Protein AF-F9G943-F1 (afdb_monomer_lite)

Organism: Fusarium oxysporum (strain Fo5176) (NCBI:txid660025)

Radius of gyration: 29.43 Å; chains: 1; bounding box: 100×31×42 Å

Structure (mmCIF, N/CA/C/O backbone):
data_AF-F9G943-F1
#
_entry.id   AF-F9G943-F1
#
loop_
_atom_site.group_PDB
_atom_site.id
_atom_site.type_symbol
_atom_site.label_atom_id
_atom_site.label_alt_id
_atom_site.label_comp_id
_atom_site.label_asym_id
_atom_site.label_entity_id
_atom_site.label_seq_id
_atom_site.pdbx_PDB_ins_code
_atom_site.Cartn_x
_atom_site.Cartn_y
_atom_site.Cartn_z
_atom_site.occupancy
_atom_site.B_iso_or_equiv
_atom_site.auth_seq_id
_atom_site.auth_comp_id
_atom_site.auth_asym_id
_atom_site.auth_atom_id
_atom_site.pdbx_PDB_model_num
ATOM 1 N N . MET A 1 1 ? 83.798 13.584 -21.878 1.00 48.91 1 MET A N 1
ATOM 2 C CA . MET A 1 1 ? 82.957 14.163 -20.809 1.00 48.91 1 MET A CA 1
ATOM 3 C C . MET A 1 1 ? 81.577 14.448 -21.376 1.00 48.91 1 MET A C 1
ATOM 5 O O . MET A 1 1 ? 81.396 15.507 -21.945 1.00 48.91 1 MET A O 1
ATOM 9 N N . THR A 1 2 ? 80.631 13.519 -21.246 1.00 41.84 2 THR A N 1
ATOM 10 C CA . THR A 1 2 ? 79.188 13.793 -21.371 1.00 41.84 2 THR A CA 1
ATOM 11 C C . THR A 1 2 ? 78.448 12.613 -20.741 1.00 41.84 2 THR A C 1
ATOM 13 O O . THR A 1 2 ? 78.571 11.474 -21.180 1.00 41.84 2 THR A O 1
ATOM 16 N N . ARG A 1 3 ? 77.776 12.870 -19.614 1.00 53.66 3 ARG A N 1
ATOM 17 C CA . ARG A 1 3 ? 77.013 11.874 -18.854 1.00 53.66 3 ARG A CA 1
ATOM 18 C C . ARG A 1 3 ? 75.719 11.565 -19.604 1.00 53.66 3 ARG A C 1
ATOM 20 O O . ARG A 1 3 ? 74.921 12.470 -19.825 1.00 53.66 3 ARG A O 1
ATOM 27 N N . LEU A 1 4 ? 75.502 10.301 -19.954 1.00 54.34 4 LEU A N 1
ATOM 28 C CA . LEU A 1 4 ? 74.205 9.810 -20.416 1.00 54.34 4 LEU A CA 1
ATOM 29 C C . LEU A 1 4 ? 73.262 9.768 -19.201 1.00 54.34 4 LEU A C 1
ATOM 31 O O . LEU A 1 4 ? 73.455 8.963 -18.292 1.00 54.34 4 LEU A O 1
ATOM 35 N N . TYR A 1 5 ? 72.299 10.690 -19.137 1.00 56.22 5 TYR A N 1
ATOM 36 C CA . TYR A 1 5 ? 71.269 10.712 -18.096 1.00 56.22 5 TYR A CA 1
ATOM 37 C C . TYR A 1 5 ? 70.224 9.636 -18.406 1.00 56.22 5 TYR A C 1
ATOM 39 O O . TYR A 1 5 ? 69.490 9.717 -19.387 1.00 56.22 5 TYR A O 1
ATOM 47 N N . ASN A 1 6 ? 70.199 8.612 -17.560 1.00 56.81 6 ASN A N 1
ATOM 48 C CA . ASN A 1 6 ? 69.262 7.504 -17.617 1.00 56.81 6 ASN A CA 1
ATOM 49 C C . ASN A 1 6 ? 67.886 7.983 -17.117 1.00 56.81 6 ASN A C 1
ATOM 51 O O . ASN A 1 6 ? 67.682 8.125 -15.912 1.00 56.81 6 ASN A O 1
ATOM 55 N N . PHE A 1 7 ? 66.952 8.269 -18.026 1.00 57.47 7 PHE A N 1
ATOM 56 C CA . PHE A 1 7 ? 65.559 8.553 -17.671 1.00 57.47 7 PHE A CA 1
ATOM 57 C C . PHE A 1 7 ? 64.798 7.234 -17.513 1.00 57.47 7 PHE A C 1
ATOM 59 O O . PHE A 1 7 ? 64.149 6.754 -18.440 1.00 57.47 7 PHE A O 1
ATOM 66 N N . ILE A 1 8 ? 64.880 6.635 -16.324 1.00 64.62 8 ILE A N 1
ATOM 67 C CA . ILE A 1 8 ? 63.968 5.554 -15.942 1.00 64.62 8 ILE A CA 1
ATOM 68 C C . ILE A 1 8 ? 62.606 6.197 -15.667 1.00 64.62 8 ILE A C 1
ATOM 70 O O . ILE A 1 8 ? 62.364 6.750 -14.595 1.00 64.62 8 ILE A O 1
ATOM 74 N N . VAL A 1 9 ? 61.718 6.151 -16.658 1.00 63.44 9 VAL A N 1
ATOM 75 C CA . VAL A 1 9 ? 60.298 6.457 -16.472 1.00 63.44 9 VAL A CA 1
ATOM 76 C C . VAL A 1 9 ? 59.676 5.263 -15.751 1.00 63.44 9 VAL A C 1
ATOM 78 O O . VAL A 1 9 ? 59.372 4.243 -16.364 1.00 63.44 9 VAL A O 1
ATOM 81 N N . PHE A 1 10 ? 59.515 5.365 -14.431 1.00 60.53 10 PHE A N 1
ATOM 82 C CA . PHE A 1 10 ? 58.686 4.422 -13.687 1.00 60.53 10 PHE A CA 1
ATOM 83 C C . PHE A 1 10 ? 57.222 4.650 -14.082 1.00 60.53 10 PHE A C 1
ATOM 85 O O . PHE A 1 10 ? 56.575 5.587 -13.616 1.00 60.53 10 PHE A O 1
ATOM 92 N N . LEU A 1 11 ? 56.708 3.793 -14.968 1.00 64.06 11 LEU A N 1
ATOM 93 C CA . LEU A 1 11 ? 55.278 3.643 -15.227 1.00 64.06 11 LEU A CA 1
ATOM 94 C C . LEU A 1 11 ? 54.618 3.100 -13.953 1.00 64.06 11 LEU A C 1
ATOM 96 O O . LEU A 1 11 ? 54.545 1.891 -13.744 1.00 64.06 11 LEU A O 1
ATOM 100 N N . LEU A 1 12 ? 54.164 3.997 -13.078 1.00 64.50 12 LEU A N 1
ATOM 101 C CA . LEU A 1 12 ? 53.218 3.638 -12.026 1.00 64.50 12 LEU A CA 1
ATOM 102 C C . LEU A 1 12 ? 51.929 3.166 -12.715 1.00 64.50 12 LEU A C 1
ATOM 104 O O . LEU A 1 12 ? 51.365 3.936 -13.497 1.00 64.50 12 LEU A O 1
ATOM 108 N N . PRO A 1 13 ? 51.449 1.933 -12.471 1.00 62.31 13 PRO A N 1
ATOM 109 C CA . PRO A 1 13 ? 50.171 1.510 -13.010 1.00 62.31 13 PRO A CA 1
ATOM 110 C C . PRO A 1 13 ? 49.086 2.411 -12.417 1.00 62.31 13 PRO A C 1
ATOM 112 O O . PRO A 1 13 ? 48.835 2.401 -11.211 1.00 62.31 13 PRO A O 1
ATOM 115 N N . THR A 1 14 ? 48.456 3.222 -13.264 1.00 65.69 14 THR A N 1
ATOM 116 C CA . THR A 1 14 ? 47.240 3.950 -12.918 1.00 65.69 14 THR A CA 1
ATOM 117 C C . THR A 1 14 ? 46.162 2.921 -12.618 1.00 65.69 14 THR A C 1
ATOM 119 O O . THR A 1 14 ? 45.594 2.300 -13.514 1.00 65.69 14 THR A O 1
ATOM 122 N N . VAL A 1 15 ? 45.893 2.711 -11.332 1.00 68.44 15 VAL A N 1
ATOM 123 C CA . VAL A 1 15 ? 44.750 1.915 -10.899 1.00 68.44 15 VAL A CA 1
ATOM 124 C C . VAL A 1 15 ? 43.501 2.687 -11.321 1.00 68.44 15 VAL A C 1
ATOM 126 O O . VAL A 1 15 ? 43.198 3.741 -10.762 1.00 68.44 15 VAL A O 1
ATOM 129 N N . LEU A 1 16 ? 42.789 2.199 -12.338 1.00 67.38 16 LEU A N 1
ATOM 130 C CA . LEU A 1 16 ? 41.454 2.690 -12.667 1.00 67.38 16 LEU A CA 1
ATOM 131 C C . LEU A 1 16 ? 40.533 2.311 -11.504 1.00 67.38 16 LEU A C 1
ATOM 133 O O . LEU A 1 16 ? 40.038 1.188 -11.428 1.00 67.38 16 LEU A O 1
ATOM 137 N N . ALA A 1 17 ? 40.323 3.237 -10.571 1.00 68.25 17 ALA A N 1
ATOM 138 C CA . ALA A 1 17 ? 39.255 3.112 -9.594 1.00 68.25 17 ALA A CA 1
ATOM 139 C C . ALA A 1 17 ? 37.924 3.158 -10.360 1.00 68.25 17 ALA A C 1
ATOM 141 O O . ALA A 1 17 ? 37.458 4.227 -10.749 1.00 68.25 17 ALA A O 1
ATOM 142 N N . GLY A 1 18 ? 37.338 1.991 -10.637 1.00 66.12 18 GLY A N 1
ATOM 143 C CA . GLY A 1 18 ? 36.012 1.907 -11.237 1.00 66.12 18 GLY A CA 1
ATOM 144 C C . GLY A 1 18 ? 35.005 2.599 -10.324 1.00 66.12 18 GLY A C 1
ATOM 145 O O . GLY A 1 18 ? 34.737 2.118 -9.223 1.00 66.12 18 GLY A O 1
ATOM 146 N N . SER A 1 19 ? 34.449 3.735 -10.748 1.00 69.62 19 SER A N 1
ATOM 147 C CA . SER A 1 19 ? 33.355 4.362 -10.015 1.00 69.62 19 SER A CA 1
ATOM 148 C C . SER A 1 19 ? 32.124 3.472 -10.158 1.00 69.62 19 SER A C 1
ATOM 150 O O . SER A 1 19 ? 31.513 3.433 -11.227 1.00 69.62 19 SER A O 1
ATOM 152 N N . VAL A 1 20 ? 31.751 2.749 -9.100 1.00 72.69 20 VAL A N 1
ATOM 153 C CA . VAL A 1 20 ? 30.433 2.108 -9.038 1.00 72.69 20 VAL A CA 1
ATOM 154 C C . VAL A 1 20 ? 29.401 3.232 -9.149 1.00 72.69 20 VAL A C 1
ATOM 156 O O . VAL A 1 20 ? 29.399 4.123 -8.291 1.00 72.69 20 VAL A O 1
ATOM 159 N N . PRO A 1 21 ? 28.548 3.247 -10.188 1.00 72.56 21 PRO A N 1
ATOM 160 C CA . PRO A 1 21 ? 27.516 4.260 -10.298 1.00 72.56 21 PRO A CA 1
ATOM 161 C C . PRO A 1 21 ? 26.648 4.175 -9.044 1.00 72.56 21 PRO A C 1
ATOM 163 O O . PRO A 1 21 ? 26.121 3.106 -8.723 1.00 72.56 21 PRO A O 1
ATOM 166 N N . LYS A 1 22 ? 26.514 5.284 -8.310 1.00 74.81 22 LYS A N 1
ATOM 167 C CA . LYS A 1 22 ? 25.585 5.349 -7.181 1.00 74.81 22 LYS A CA 1
ATOM 168 C C . LYS A 1 22 ? 24.166 5.340 -7.739 1.00 74.81 22 LYS A C 1
ATOM 170 O O . LYS A 1 22 ? 23.601 6.386 -8.037 1.00 74.81 22 LYS A O 1
ATOM 175 N N . THR A 1 23 ? 23.629 4.144 -7.940 1.00 85.25 23 THR A N 1
ATOM 176 C CA . THR A 1 23 ? 22.257 3.940 -8.396 1.00 85.25 23 THR A CA 1
ATOM 177 C C . THR A 1 23 ? 21.339 3.899 -7.183 1.00 85.25 23 THR A C 1
ATOM 179 O O . THR A 1 23 ? 21.534 3.111 -6.256 1.00 85.25 23 THR A O 1
ATOM 182 N N . CYS A 1 24 ? 20.351 4.790 -7.162 1.00 90.50 24 CYS A N 1
ATOM 183 C CA . CYS A 1 24 ? 19.251 4.706 -6.210 1.00 90.50 24 CYS A CA 1
ATOM 184 C C . CYS A 1 24 ? 18.298 3.586 -6.642 1.00 90.50 24 CYS A C 1
ATOM 186 O O . CYS A 1 24 ? 18.226 3.233 -7.818 1.00 90.50 24 CYS A O 1
ATOM 188 N N . LYS A 1 25 ? 17.557 3.020 -5.690 1.00 93.56 25 LYS A N 1
ATOM 189 C CA . LYS A 1 25 ? 16.426 2.151 -6.023 1.00 93.56 25 LYS A CA 1
ATOM 190 C C . LYS A 1 25 ? 15.273 3.010 -6.550 1.00 93.56 25 LYS A C 1
ATOM 192 O O . LYS A 1 25 ? 15.052 4.107 -6.035 1.00 93.56 25 LYS A O 1
ATOM 197 N N . ALA A 1 26 ? 14.538 2.482 -7.526 1.00 94.94 26 ALA A N 1
ATOM 198 C CA . ALA A 1 26 ? 13.276 3.060 -7.970 1.00 94.94 26 ALA A CA 1
ATOM 199 C C . ALA A 1 26 ? 12.285 3.165 -6.798 1.00 94.94 26 ALA A C 1
ATOM 201 O O . ALA A 1 26 ? 12.291 2.327 -5.890 1.00 94.94 26 ALA A O 1
ATOM 202 N N . TYR A 1 27 ? 11.407 4.161 -6.840 1.00 94.94 27 TYR A N 1
ATOM 203 C CA . TYR A 1 27 ? 10.338 4.368 -5.861 1.00 94.94 27 TYR A CA 1
ATOM 204 C C . TYR A 1 27 ? 9.062 4.838 -6.576 1.00 94.94 27 TYR A C 1
ATOM 206 O O . TYR A 1 27 ? 9.148 5.322 -7.7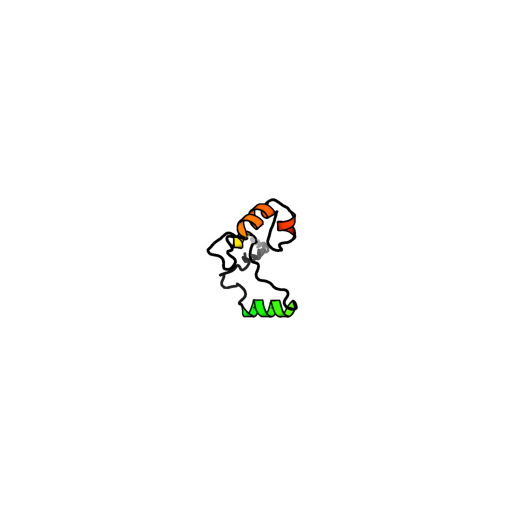04 1.00 94.94 27 TYR A O 1
ATOM 214 N N . PRO A 1 28 ? 7.865 4.704 -5.978 1.00 95.31 28 PRO A N 1
ATOM 215 C CA . PRO A 1 28 ? 6.634 5.142 -6.629 1.00 95.31 28 PRO A CA 1
ATOM 216 C C . PRO A 1 28 ? 6.727 6.597 -7.113 1.00 95.31 28 PRO A C 1
ATOM 218 O O . PRO A 1 28 ? 6.961 7.506 -6.321 1.00 95.31 28 PRO A O 1
ATOM 221 N N . GLY A 1 29 ? 6.550 6.807 -8.419 1.00 94.75 29 GLY A N 1
ATOM 222 C CA . GLY A 1 29 ? 6.642 8.123 -9.063 1.00 94.75 29 GLY A CA 1
ATOM 223 C C . GLY A 1 29 ? 7.985 8.435 -9.733 1.00 94.75 29 GLY A C 1
ATOM 224 O O . GLY A 1 29 ? 8.049 9.388 -10.508 1.00 94.75 29 GLY A O 1
ATOM 225 N N . SER A 1 30 ? 9.038 7.642 -9.508 1.00 95.56 30 SER A N 1
ATOM 226 C CA . SER A 1 30 ? 10.284 7.761 -10.272 1.00 95.56 30 SER A CA 1
ATOM 227 C C . SER A 1 30 ? 10.116 7.240 -11.707 1.00 95.56 30 SER A C 1
ATOM 229 O O . SER A 1 30 ? 9.251 6.409 -11.990 1.00 95.56 30 SER A O 1
ATOM 231 N N . SER A 1 31 ? 10.940 7.729 -12.641 1.00 94.81 31 SER A N 1
ATOM 232 C CA . SER A 1 31 ? 10.856 7.348 -14.062 1.00 94.81 31 SER A CA 1
ATOM 233 C C . SER A 1 31 ? 11.204 5.880 -14.328 1.00 94.81 31 SER A C 1
ATOM 235 O O . SER A 1 31 ? 10.771 5.315 -15.329 1.00 94.81 31 SER A O 1
ATOM 237 N N . ASP A 1 32 ? 11.972 5.262 -13.434 1.00 94.56 32 ASP A N 1
ATOM 238 C CA . ASP A 1 32 ? 12.367 3.855 -13.444 1.00 94.56 32 ASP A CA 1
ATOM 239 C C . ASP A 1 32 ? 11.426 2.951 -12.621 1.00 94.56 32 ASP A C 1
ATOM 241 O O . ASP A 1 32 ? 11.674 1.748 -12.498 1.00 94.56 32 ASP A O 1
ATOM 245 N N . TRP A 1 33 ? 10.326 3.491 -12.079 1.00 96.88 33 TRP A N 1
ATOM 246 C CA . TRP A 1 33 ? 9.304 2.696 -11.399 1.00 96.88 33 TRP A CA 1
ATOM 247 C C . TRP A 1 33 ? 8.595 1.742 -12.378 1.00 96.88 33 TRP A C 1
ATOM 249 O O . TRP A 1 33 ? 8.232 2.151 -13.487 1.00 96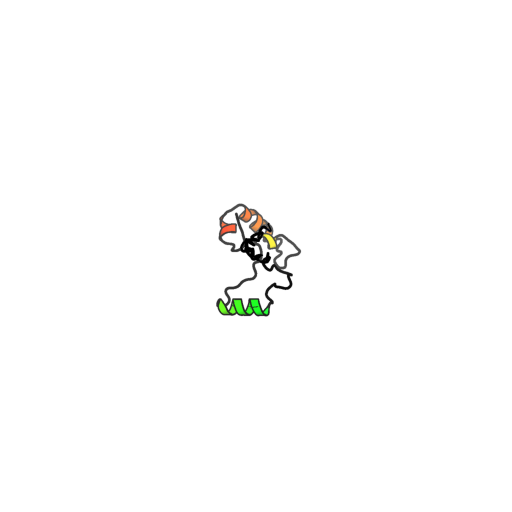.88 33 TRP A O 1
ATOM 259 N N . PRO A 1 34 ? 8.333 0.473 -12.004 1.00 97.50 34 PRO A N 1
ATOM 260 C CA . PRO A 1 34 ? 7.652 -0.450 -12.901 1.00 97.50 34 PRO A CA 1
ATOM 261 C C . PRO A 1 34 ? 6.242 0.036 -13.263 1.00 97.50 34 PRO A C 1
ATOM 263 O O . PRO A 1 34 ? 5.454 0.443 -12.409 1.00 97.50 34 PRO A O 1
ATOM 266 N N . SER A 1 35 ? 5.903 -0.053 -14.551 1.00 97.44 35 SER A N 1
ATOM 267 C CA . SER A 1 35 ? 4.558 0.268 -15.042 1.00 97.44 35 SER A CA 1
ATOM 2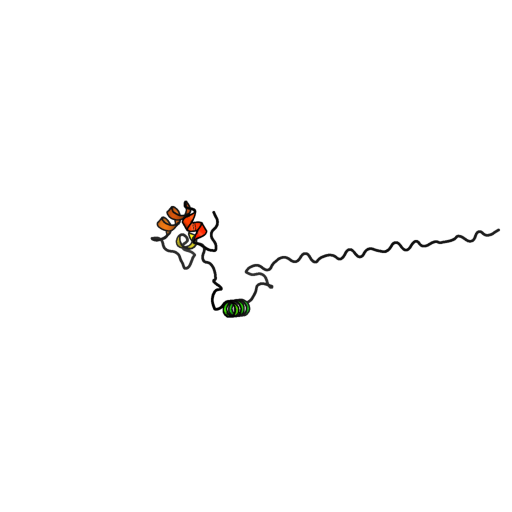68 C C . SER A 1 35 ? 3.502 -0.715 -14.522 1.00 97.44 35 SER A C 1
ATOM 270 O O . SER A 1 35 ? 3.813 -1.847 -14.150 1.00 97.44 35 SER A O 1
ATOM 272 N N . HIS A 1 36 ? 2.221 -0.341 -14.603 1.00 96.94 36 HIS A N 1
ATOM 273 C CA . HIS A 1 36 ? 1.106 -1.243 -14.275 1.00 96.94 36 HIS A CA 1
ATOM 274 C C . HIS A 1 36 ? 1.168 -2.581 -15.029 1.00 96.94 36 HIS A C 1
ATOM 276 O O . HIS A 1 36 ? 0.917 -3.629 -14.443 1.00 96.94 36 HIS A O 1
ATOM 282 N N . LYS A 1 37 ? 1.579 -2.576 -16.306 1.00 98.38 37 LYS A N 1
ATOM 283 C CA . LYS A 1 37 ? 1.762 -3.808 -17.092 1.00 98.38 37 LYS A CA 1
ATOM 284 C C . LYS A 1 37 ? 2.878 -4.692 -16.527 1.00 98.38 37 LYS A C 1
ATOM 286 O O . LYS A 1 37 ? 2.779 -5.914 -16.587 1.00 98.38 37 LYS A O 1
ATOM 291 N N . ALA A 1 38 ? 3.950 -4.099 -16.001 1.00 98.38 38 ALA A N 1
ATOM 292 C CA . ALA A 1 38 ? 5.022 -4.853 -15.358 1.00 98.38 38 ALA A CA 1
ATOM 293 C C . ALA A 1 38 ? 4.548 -5.489 -14.043 1.00 98.38 38 ALA A C 1
ATOM 295 O O . ALA A 1 38 ? 4.778 -6.680 -13.849 1.00 98.38 38 ALA A O 1
ATOM 296 N N . TRP A 1 39 ? 3.820 -4.740 -13.209 1.00 98.00 39 TRP A N 1
ATOM 297 C CA . TRP A 1 39 ? 3.210 -5.272 -11.988 1.00 98.00 39 TRP A CA 1
ATOM 298 C C . TRP A 1 39 ? 2.181 -6.373 -12.268 1.00 98.00 39 TRP A C 1
ATOM 300 O O . TRP A 1 39 ? 2.198 -7.392 -11.587 1.00 98.00 39 TRP A O 1
ATOM 310 N N . SER A 1 40 ? 1.347 -6.223 -13.304 1.00 98.25 40 SER A N 1
ATOM 311 C CA . SER A 1 40 ? 0.391 -7.263 -13.718 1.00 98.25 40 SER A CA 1
ATOM 312 C C . SER A 1 40 ? 1.102 -8.556 -14.103 1.00 98.25 40 SER A C 1
ATOM 314 O O . SER A 1 40 ? 0.745 -9.611 -13.601 1.00 98.25 40 SER A O 1
ATOM 316 N N . ARG A 1 41 ? 2.163 -8.474 -14.918 1.00 98.62 41 ARG A N 1
ATOM 317 C CA . ARG A 1 41 ? 2.952 -9.661 -15.278 1.00 98.62 41 ARG A CA 1
ATOM 318 C C . ARG A 1 41 ? 3.586 -10.325 -14.061 1.00 98.62 41 ARG A C 1
ATOM 320 O O . ARG A 1 41 ? 3.607 -11.544 -13.996 1.00 98.62 41 ARG A O 1
ATOM 327 N N . LEU A 1 42 ? 4.094 -9.545 -13.103 1.00 98.44 42 LEU A N 1
ATOM 328 C CA . LEU A 1 42 ? 4.610 -10.106 -11.853 1.00 98.44 42 LEU A CA 1
ATOM 329 C C . LEU A 1 42 ? 3.500 -10.832 -11.082 1.00 98.44 42 LEU A C 1
ATOM 331 O O . LEU A 1 42 ? 3.725 -11.933 -10.589 1.00 98.44 42 LEU A O 1
ATOM 335 N N . ASN A 1 43 ? 2.303 -10.250 -11.010 1.00 98.50 43 ASN A N 1
ATOM 336 C CA . ASN A 1 43 ? 1.163 -10.899 -10.374 1.00 98.50 43 ASN A CA 1
ATOM 337 C C . ASN A 1 43 ? 0.814 -12.236 -11.044 1.00 98.50 43 ASN A C 1
ATOM 339 O O . ASN A 1 43 ? 0.605 -13.226 -10.347 1.00 98.50 43 ASN A O 1
ATOM 343 N N . ASP A 1 44 ? 0.836 -12.284 -12.378 1.00 98.50 44 ASP A N 1
ATOM 344 C CA . ASP A 1 44 ? 0.590 -13.511 -13.142 1.00 98.50 44 ASP A CA 1
ATOM 345 C C . ASP A 1 44 ? 1.645 -14.585 -12.830 1.00 98.50 44 ASP A C 1
ATOM 347 O O . ASP A 1 44 ? 1.301 -15.744 -12.627 1.00 98.50 44 ASP A O 1
ATOM 351 N N . THR A 1 45 ? 2.926 -14.210 -12.702 1.00 98.62 45 THR A N 1
ATOM 352 C CA . THR A 1 45 ? 3.994 -15.158 -12.312 1.00 98.62 45 THR A CA 1
ATOM 353 C C . THR A 1 45 ? 3.891 -15.655 -10.869 1.00 98.62 45 THR A C 1
ATOM 355 O O . THR A 1 45 ? 4.575 -16.607 -10.504 1.00 98.62 45 THR A O 1
ATOM 358 N N . LEU A 1 46 ? 3.076 -14.998 -10.043 1.00 98.25 46 LEU A N 1
ATOM 359 C CA . LEU A 1 46 ? 2.859 -15.324 -8.634 1.00 98.25 46 LEU A CA 1
ATOM 360 C C . LEU A 1 46 ? 1.484 -15.968 -8.401 1.00 98.25 46 LEU A C 1
ATOM 362 O O . LEU A 1 46 ? 1.015 -15.979 -7.264 1.00 98.25 46 LEU A O 1
ATOM 366 N N . ASP A 1 47 ? 0.817 -16.454 -9.453 1.00 98.19 47 ASP A N 1
ATOM 367 C CA . ASP A 1 47 ? -0.537 -17.020 -9.393 1.00 98.19 47 ASP A CA 1
ATOM 368 C C . ASP A 1 47 ? -1.552 -16.078 -8.715 1.00 98.19 47 ASP A C 1
ATOM 370 O O . ASP A 1 47 ? -2.396 -16.498 -7.921 1.00 98.19 47 ASP A O 1
ATOM 374 N N . GLY A 1 48 ? -1.445 -14.771 -8.972 1.00 97.62 48 GLY A N 1
ATOM 375 C CA . GLY A 1 48 ? -2.358 -13.775 -8.410 1.00 97.62 48 GLY A CA 1
ATOM 376 C C . GLY A 1 48 ? -2.052 -13.352 -6.966 1.00 97.62 48 GLY A C 1
ATOM 377 O O . GLY A 1 48 ? -2.893 -12.714 -6.334 1.00 97.62 48 GLY A O 1
ATOM 378 N N . ARG A 1 49 ? -0.884 -13.708 -6.410 1.00 96.88 49 ARG A N 1
ATOM 379 C CA . ARG A 1 49 ? -0.525 -13.433 -5.001 1.00 96.88 49 ARG A CA 1
ATOM 380 C C . ARG A 1 49 ? 0.138 -12.075 -4.757 1.00 96.88 49 ARG A C 1
ATOM 382 O O . ARG A 1 49 ? 0.452 -11.760 -3.609 1.00 96.88 49 ARG A O 1
ATOM 389 N N . LEU A 1 50 ? 0.366 -11.265 -5.791 1.00 96.81 50 LEU A N 1
ATOM 390 C CA . LEU A 1 50 ? 0.816 -9.887 -5.604 1.00 96.81 50 LEU A CA 1
ATOM 391 C C . LEU A 1 50 ? -0.378 -9.023 -5.193 1.00 96.81 50 LEU A C 1
ATOM 393 O O . LEU A 1 50 ? -1.389 -8.971 -5.889 1.00 96.81 50 LEU A O 1
ATOM 397 N N . PHE A 1 51 ? -0.238 -8.284 -4.097 1.00 93.81 51 PHE A N 1
ATOM 398 C CA . PHE A 1 51 ? -1.269 -7.365 -3.631 1.00 93.81 51 PHE A CA 1
ATOM 399 C C . PH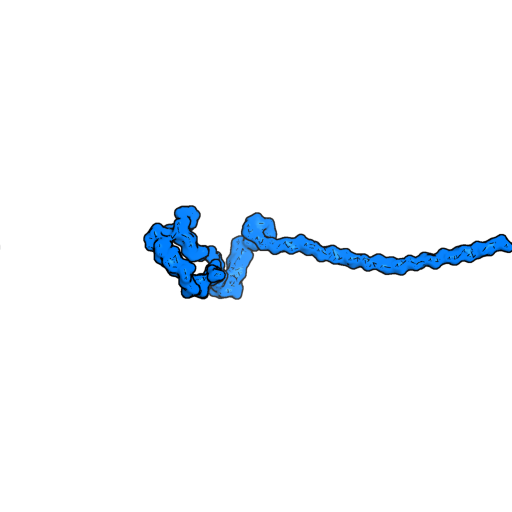E A 1 51 ? -0.698 -5.959 -3.434 1.00 93.81 51 PHE A C 1
ATOM 401 O O . PHE A 1 51 ? 0.471 -5.787 -3.088 1.00 93.81 51 PHE A O 1
ATOM 408 N N . ALA A 1 52 ? -1.534 -4.946 -3.665 1.00 92.69 52 ALA A N 1
ATOM 409 C CA . ALA A 1 52 ? -1.232 -3.560 -3.334 1.00 92.69 52 ALA A CA 1
ATOM 410 C C . ALA A 1 52 ? -1.697 -3.303 -1.890 1.00 92.69 52 ALA A C 1
ATOM 412 O O . ALA A 1 52 ? -2.905 -3.310 -1.637 1.00 92.69 52 ALA A O 1
ATOM 413 N N . PRO A 1 53 ? -0.779 -3.141 -0.926 1.00 91.44 53 PRO A N 1
ATOM 414 C CA . PRO A 1 53 ? -1.147 -3.101 0.478 1.00 91.44 53 PRO A CA 1
ATOM 415 C C . PRO A 1 53 ? -1.907 -1.828 0.852 1.00 91.44 53 PRO A C 1
ATOM 417 O O . PRO A 1 53 ? -1.530 -0.723 0.466 1.00 91.44 53 PRO A O 1
ATOM 420 N N . VAL A 1 54 ? -2.931 -1.991 1.688 1.00 94.56 54 VAL A N 1
ATOM 421 C CA . VAL A 1 54 ? -3.606 -0.894 2.387 1.00 94.56 54 VAL A CA 1
ATOM 422 C C . VAL A 1 54 ? -3.165 -0.942 3.853 1.00 94.56 54 VAL A C 1
ATOM 424 O O . VAL A 1 54 ? -3.361 -1.976 4.497 1.00 94.56 54 VAL A O 1
ATOM 427 N N . PRO A 1 55 ? -2.556 0.127 4.402 1.00 94.75 55 PRO A N 1
ATOM 428 C CA . PRO A 1 55 ? -2.166 0.152 5.808 1.00 94.75 55 PRO A CA 1
ATOM 429 C C . PRO A 1 55 ? -3.381 -0.072 6.720 1.00 94.75 55 PRO A C 1
ATOM 431 O O . PRO A 1 55 ? -4.439 0.497 6.446 1.00 94.75 55 PRO A O 1
ATOM 434 N N . PRO A 1 56 ? -3.257 -0.816 7.835 1.00 95.31 56 PRO A N 1
ATOM 435 C CA . PRO A 1 56 ? -4.397 -1.088 8.715 1.00 95.31 56 PRO A CA 1
ATOM 436 C C . PRO A 1 56 ? -5.051 0.197 9.247 1.00 95.31 56 PRO A C 1
ATOM 438 O O . PRO A 1 56 ? -6.271 0.276 9.340 1.00 95.31 56 PRO A O 1
ATOM 441 N N . GLY A 1 57 ? -4.261 1.247 9.501 1.00 95.94 57 GLY A N 1
ATOM 442 C CA . GLY A 1 57 ? -4.759 2.553 9.946 1.00 95.94 57 GLY A CA 1
ATOM 443 C C . GLY A 1 57 ? -5.498 3.372 8.878 1.00 95.94 57 GLY A C 1
ATOM 444 O O . GLY A 1 57 ? -6.111 4.382 9.218 1.00 95.94 57 GLY A O 1
ATOM 445 N N . ALA A 1 58 ? -5.497 2.964 7.603 1.00 97.38 58 ALA A N 1
ATOM 446 C CA . ALA A 1 58 ? -6.157 3.710 6.526 1.00 97.38 58 ALA A CA 1
ATOM 447 C C . ALA A 1 58 ? -7.663 3.909 6.781 1.00 97.38 58 ALA A C 1
ATOM 449 O O . ALA A 1 58 ? -8.225 4.931 6.391 1.00 97.38 58 ALA A O 1
ATOM 450 N N . VAL A 1 59 ? -8.303 2.989 7.514 1.00 97.88 59 VAL A N 1
ATOM 451 C CA . VAL A 1 59 ? -9.713 3.103 7.934 1.00 97.88 59 VAL A CA 1
ATOM 452 C C . VAL A 1 59 ? -10.009 4.355 8.767 1.00 97.88 59 VAL A C 1
ATOM 454 O O . VAL A 1 59 ? -11.146 4.811 8.808 1.00 97.88 59 VAL A O 1
ATOM 457 N N . CYS A 1 60 ? -9.000 4.955 9.399 1.00 98.00 60 CYS A N 1
ATOM 458 C CA . CYS A 1 60 ? -9.151 6.135 10.247 1.00 98.00 60 CYS A CA 1
ATOM 459 C C . CYS A 1 60 ? -9.059 7.472 9.496 1.00 98.00 60 CYS A C 1
ATOM 461 O O . CYS A 1 60 ? -9.309 8.525 10.085 1.00 98.00 60 CYS A O 1
ATOM 463 N N . HIS A 1 61 ? -8.725 7.470 8.203 1.00 97.69 61 HIS A N 1
ATOM 464 C CA . HIS A 1 61 ? -8.420 8.691 7.458 1.00 97.69 61 HIS A CA 1
ATOM 465 C C . HIS A 1 61 ? -9.382 8.907 6.283 1.00 97.69 61 HIS A C 1
ATOM 467 O O . HIS A 1 61 ? -9.339 8.172 5.307 1.00 97.69 61 HIS A O 1
ATOM 473 N N . LYS A 1 62 ? -10.188 9.980 6.322 1.00 97.62 62 LYS A N 1
ATOM 474 C CA . LYS A 1 62 ? -11.212 10.314 5.300 1.00 97.62 62 LYS A CA 1
ATOM 475 C C . LYS A 1 62 ? -10.706 10.400 3.852 1.00 97.62 62 LYS A C 1
ATOM 477 O O . LYS A 1 62 ? -11.500 10.272 2.932 1.00 97.62 62 LYS A O 1
ATOM 482 N N . GLY A 1 63 ? -9.413 10.661 3.652 1.00 96.44 63 GLY A N 1
ATOM 483 C CA . GLY A 1 63 ? -8.793 10.713 2.324 1.00 96.44 63 GLY A CA 1
ATOM 484 C C . GLY A 1 63 ? -8.487 9.342 1.716 1.00 96.44 63 GLY A C 1
ATOM 485 O O . GLY A 1 63 ? -8.064 9.278 0.566 1.00 96.44 63 GLY A O 1
ATOM 486 N N . TRP A 1 64 ? -8.673 8.256 2.468 1.00 96.62 64 TRP A N 1
ATOM 487 C CA . TRP A 1 64 ? -8.434 6.899 1.993 1.00 96.62 64 TRP A CA 1
ATOM 488 C C . TRP A 1 64 ? -9.731 6.242 1.511 1.00 96.62 64 TRP A C 1
ATOM 490 O O . TRP A 1 64 ? -10.756 6.368 2.183 1.00 96.62 64 TRP A O 1
ATOM 500 N N . PRO A 1 65 ? -9.696 5.465 0.409 1.00 96.56 65 PRO A N 1
ATOM 501 C CA . PRO A 1 65 ? -10.859 4.707 -0.062 1.00 96.56 65 PRO A CA 1
ATOM 502 C C . PRO A 1 65 ? -11.440 3.744 0.981 1.00 96.56 65 PRO A C 1
ATOM 504 O O . PRO A 1 65 ? -12.624 3.438 0.944 1.00 96.56 65 PRO A O 1
ATOM 507 N N . SER A 1 66 ? -10.610 3.268 1.913 1.00 96.31 66 SER A N 1
ATOM 508 C CA . SER A 1 66 ? -10.995 2.346 2.982 1.00 96.31 66 SER A CA 1
ATOM 509 C C . SER A 1 66 ? -11.501 3.041 4.250 1.00 96.31 66 SER A C 1
ATOM 511 O O . SER A 1 66 ? -11.617 2.376 5.275 1.00 96.31 66 SER A O 1
ATOM 513 N N . TYR A 1 67 ? -11.723 4.361 4.235 1.00 97.94 67 TYR A N 1
ATOM 514 C CA . TYR A 1 67 ? -12.204 5.091 5.408 1.00 97.94 67 TYR A CA 1
ATOM 515 C C . TYR A 1 67 ? -13.507 4.497 5.948 1.00 97.94 67 TYR A C 1
ATOM 517 O O . TYR A 1 67 ? -14.499 4.383 5.231 1.00 97.94 67 TYR A O 1
ATOM 525 N N . ASP A 1 68 ? -13.511 4.199 7.243 1.00 98.31 68 ASP A N 1
ATOM 526 C CA . ASP A 1 68 ? -14.673 3.706 7.963 1.00 98.31 68 ASP A CA 1
ATOM 527 C C . ASP A 1 68 ? -14.621 4.220 9.408 1.00 98.31 68 ASP A C 1
ATOM 529 O O . ASP A 1 68 ? -13.810 3.790 10.239 1.00 98.31 68 ASP A O 1
ATOM 533 N N . LYS A 1 69 ? -15.528 5.156 9.706 1.00 97.75 69 LYS A N 1
ATOM 534 C CA . LYS A 1 69 ? -15.648 5.793 11.023 1.00 97.75 69 LYS A CA 1
ATOM 535 C C . LYS A 1 69 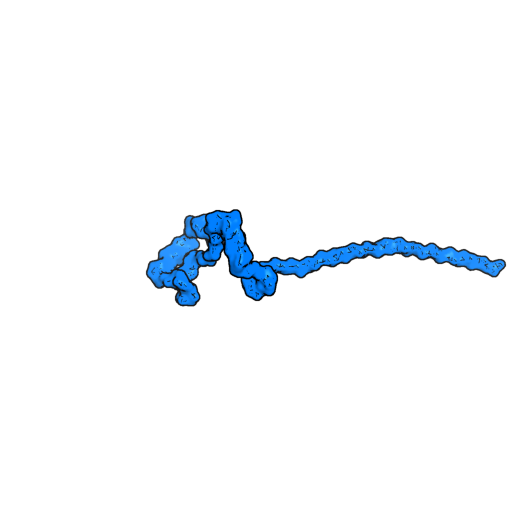? -15.973 4.793 12.138 1.00 97.75 69 LYS A C 1
ATOM 537 O O . LYS A 1 69 ? -15.578 5.027 13.276 1.00 97.75 69 LYS A O 1
ATOM 542 N N . ASP A 1 70 ? -16.683 3.713 11.820 1.00 98.31 70 ASP A N 1
ATOM 543 C CA . ASP A 1 70 ? -17.172 2.738 12.790 1.00 98.31 70 ASP A CA 1
ATOM 544 C C . ASP A 1 70 ? -16.129 1.634 13.010 1.00 98.31 70 ASP A C 1
ATOM 546 O O . ASP A 1 70 ? -16.088 1.020 14.078 1.00 98.31 70 ASP A O 1
ATOM 550 N N . THR A 1 71 ? -15.244 1.398 12.035 1.00 97.81 71 THR A N 1
ATOM 551 C CA . THR A 1 71 ? -14.105 0.472 12.158 1.00 97.81 71 THR A CA 1
ATOM 552 C C . THR A 1 71 ? -12.881 1.107 12.814 1.00 97.81 71 THR A C 1
ATOM 554 O O . THR A 1 71 ? -12.173 0.417 13.551 1.00 97.81 71 THR A O 1
ATOM 557 N N . CYS A 1 72 ? -12.645 2.407 12.623 1.00 98.31 72 CYS A N 1
ATOM 558 C CA . CYS A 1 72 ? -11.461 3.076 13.165 1.00 98.31 72 CYS A CA 1
ATOM 559 C C . CYS A 1 72 ? -11.229 2.852 14.677 1.00 98.31 72 CYS A C 1
ATOM 561 O O . CYS A 1 72 ? -10.113 2.471 15.032 1.00 98.31 72 CYS A O 1
ATOM 563 N N . PRO A 1 73 ? -12.231 2.975 15.577 1.00 98.44 73 PRO A N 1
ATOM 564 C CA . PRO A 1 73 ? -12.014 2.734 17.006 1.00 98.44 73 PRO A CA 1
ATOM 565 C C . PRO A 1 73 ? -11.538 1.309 17.319 1.00 98.44 73 PRO A C 1
ATOM 567 O O . PRO A 1 73 ? -10.724 1.118 18.218 1.00 98.44 73 PRO A O 1
ATOM 570 N N . ARG A 1 74 ? -11.998 0.307 16.553 1.00 97.88 74 ARG A N 1
ATOM 571 C CA . ARG A 1 74 ? -11.570 -1.091 16.723 1.00 97.88 74 ARG A CA 1
ATOM 572 C C . ARG A 1 74 ? -10.115 -1.285 16.314 1.00 97.88 74 ARG A C 1
ATOM 574 O O . ARG A 1 74 ? -9.368 -1.936 17.036 1.00 97.88 74 ARG A O 1
ATOM 581 N N . VAL A 1 75 ? -9.709 -0.703 15.185 1.00 97.19 75 VAL A N 1
ATOM 582 C CA . VAL A 1 75 ? -8.309 -0.754 14.735 1.00 97.19 75 VAL A CA 1
ATOM 583 C C . VAL A 1 75 ? -7.400 0.014 15.692 1.00 97.19 75 VAL A C 1
ATOM 585 O O . VAL A 1 75 ? -6.318 -0.470 16.000 1.00 97.19 75 VAL A O 1
ATOM 588 N N . ALA A 1 76 ? -7.841 1.164 16.207 1.00 96.94 76 ALA A N 1
ATOM 589 C CA . ALA A 1 76 ? -7.080 1.951 17.174 1.00 96.94 76 ALA A CA 1
ATOM 590 C C . ALA A 1 76 ? -6.839 1.196 18.493 1.00 96.94 76 ALA A C 1
ATOM 592 O O . ALA A 1 76 ? -5.753 1.299 19.062 1.00 96.94 76 ALA A O 1
ATOM 593 N N . GLU A 1 77 ? -7.818 0.419 18.967 1.00 97.75 77 GLU A N 1
ATOM 594 C CA . GLU A 1 77 ? -7.623 -0.437 20.140 1.00 97.75 77 GLU A CA 1
ATOM 595 C C . GLU A 1 77 ? -6.693 -1.614 19.827 1.00 97.75 77 GLU A C 1
ATOM 597 O O . GLU A 1 77 ? -5.718 -1.844 20.540 1.00 97.75 77 GLU A O 1
ATOM 602 N N . ALA A 1 78 ? -6.929 -2.304 18.707 1.00 96.50 78 ALA A N 1
ATOM 603 C CA . ALA A 1 78 ? -6.109 -3.432 18.272 1.00 96.50 78 ALA A CA 1
ATOM 604 C C . ALA A 1 78 ? -4.641 -3.050 17.992 1.00 96.50 78 ALA A C 1
ATOM 606 O O . ALA A 1 78 ? -3.760 -3.889 18.148 1.00 96.50 78 ALA A O 1
ATOM 607 N N . TRP A 1 79 ? -4.361 -1.788 17.643 1.00 96.06 79 TRP A N 1
ATOM 608 C CA . TRP A 1 79 ? -3.009 -1.263 17.393 1.00 96.06 79 TRP A CA 1
ATOM 609 C C . TRP A 1 79 ? -2.063 -1.411 18.588 1.00 96.06 79 TRP A C 1
ATOM 611 O O . TRP A 1 79 ? -0.851 -1.406 18.437 1.00 96.06 79 TRP A O 1
ATOM 621 N N . LYS A 1 80 ? -2.592 -1.552 19.802 1.00 95.75 80 LYS A N 1
ATOM 622 C CA . LYS A 1 80 ? -1.774 -1.730 21.010 1.00 95.75 80 LYS A CA 1
ATOM 623 C C . LYS A 1 80 ? -1.272 -3.166 21.177 1.00 95.75 80 LYS A C 1
ATOM 625 O O . LYS A 1 80 ? -0.518 -3.442 22.109 1.00 95.75 80 LYS A O 1
ATOM 630 N N . HIS A 1 81 ? -1.713 -4.085 20.319 1.00 95.50 81 HIS A N 1
ATOM 631 C CA . HIS A 1 81 ? -1.478 -5.513 20.450 1.00 95.50 81 HIS A CA 1
ATOM 632 C C . HIS A 1 81 ? -0.671 -6.057 19.269 1.00 95.50 81 HIS A C 1
ATOM 634 O O . HIS A 1 81 ? -0.957 -5.785 18.105 1.00 95.50 81 HIS A O 1
ATOM 640 N N . TYR A 1 82 ? 0.312 -6.903 19.585 1.00 95.94 82 TYR A N 1
ATOM 641 C CA . TYR A 1 82 ? 1.171 -7.590 18.614 1.00 95.94 82 TYR A CA 1
ATOM 642 C C . TYR A 1 82 ? 0.387 -8.375 17.549 1.00 95.94 82 TYR A C 1
ATOM 644 O O . TYR A 1 82 ? 0.826 -8.480 16.403 1.00 95.94 82 TYR A O 1
ATOM 652 N N . ASP A 1 83 ? -0.791 -8.887 17.907 1.00 95.44 83 ASP A N 1
ATOM 653 C CA . ASP A 1 83 ? -1.641 -9.672 17.012 1.00 95.44 83 ASP A CA 1
ATOM 654 C C . ASP A 1 83 ? -2.074 -8.885 15.769 1.00 95.44 83 ASP A C 1
ATOM 656 O O . ASP A 1 83 ? -2.027 -9.425 14.665 1.00 95.44 83 ASP A O 1
ATOM 660 N N . LEU A 1 84 ? -2.427 -7.596 15.905 1.00 95.06 84 LEU A N 1
ATOM 661 C CA . LEU A 1 84 ? -2.768 -6.763 14.744 1.00 95.06 84 LEU A CA 1
ATOM 662 C C . LEU A 1 84 ? -1.573 -6.668 13.789 1.00 95.06 84 LEU A C 1
ATOM 664 O O . LEU A 1 84 ? -1.725 -6.803 12.573 1.00 95.06 84 LEU A O 1
ATOM 668 N N . HIS A 1 85 ? -0.389 -6.418 14.347 1.00 95.81 85 HIS A N 1
ATOM 669 C CA . HIS A 1 85 ? 0.817 -6.168 13.571 1.00 95.81 85 HIS A CA 1
ATOM 670 C C . HIS A 1 85 ? 1.317 -7.426 12.861 1.00 95.81 85 HIS A C 1
ATOM 672 O O . HIS A 1 85 ? 1.696 -7.355 11.698 1.00 95.81 85 HIS A O 1
ATOM 678 N N . THR A 1 86 ? 1.263 -8.587 13.512 1.00 95.81 86 THR A N 1
ATOM 679 C CA . THR A 1 86 ? 1.703 -9.854 12.904 1.00 95.81 86 THR A CA 1
ATOM 680 C C . THR A 1 86 ? 0.762 -10.417 11.862 1.00 95.81 86 THR A C 1
ATOM 682 O O . THR A 1 86 ? 1.211 -11.085 10.932 1.00 95.81 86 THR A O 1
ATOM 685 N N . GLN A 1 87 ? -0.535 -10.162 12.002 1.00 94.81 87 GLN A N 1
ATOM 686 C CA . GLN A 1 87 ? -1.532 -10.624 11.042 1.00 94.81 87 GLN A CA 1
ATOM 687 C C . GLN A 1 87 ? -1.638 -9.698 9.822 1.00 94.81 87 GLN A C 1
ATOM 689 O O . GLN A 1 87 ? -2.292 -10.051 8.840 1.00 94.81 87 GLN A O 1
ATOM 694 N N . ASN A 1 88 ? -0.997 -8.524 9.851 1.00 94.81 88 ASN A N 1
ATOM 695 C CA . ASN A 1 88 ? -1.007 -7.575 8.748 1.00 94.81 88 ASN A CA 1
ATOM 696 C C . ASN A 1 88 ? 0.361 -7.529 8.035 1.00 94.81 88 ASN A C 1
ATOM 698 O O . ASN A 1 88 ? 1.355 -7.131 8.636 1.00 94.81 88 ASN A O 1
ATOM 702 N N . PRO A 1 89 ? 0.430 -7.840 6.728 1.00 93.81 89 PRO A N 1
ATOM 703 C CA . PRO A 1 89 ? 1.697 -8.010 6.012 1.00 93.81 89 PRO A CA 1
ATOM 704 C C . PRO A 1 89 ? 2.489 -6.712 5.789 1.00 93.81 89 PRO A C 1
ATOM 706 O O . PRO A 1 89 ? 3.615 -6.765 5.297 1.00 93.81 89 PRO A O 1
ATOM 709 N N . VAL A 1 90 ? 1.908 -5.549 6.099 1.00 94.56 90 VAL A N 1
ATOM 710 C CA . VAL A 1 90 ? 2.560 -4.233 5.976 1.00 94.56 90 VAL A CA 1
ATOM 711 C C . VAL A 1 90 ? 2.559 -3.437 7.271 1.00 94.56 90 VAL A C 1
ATOM 713 O O . VAL A 1 90 ? 2.824 -2.234 7.266 1.00 94.56 90 VAL A O 1
ATOM 716 N N . SER A 1 91 ? 2.236 -4.090 8.380 1.00 94.69 91 SER A N 1
ATOM 717 C CA . SER A 1 91 ? 2.322 -3.491 9.698 1.00 94.69 91 SER A CA 1
ATOM 718 C C . SER A 1 91 ? 3.588 -3.953 10.409 1.00 94.69 91 SER A C 1
ATOM 720 O O . SER A 1 91 ? 4.136 -5.010 10.110 1.00 94.69 91 SER A O 1
ATOM 722 N N . LEU A 1 92 ? 4.067 -3.127 11.332 1.00 88.50 92 LEU A N 1
ATOM 723 C CA . LEU A 1 92 ? 5.245 -3.382 12.153 1.00 88.50 92 LEU A CA 1
ATOM 724 C C . LEU A 1 92 ? 4.907 -3.005 13.596 1.00 8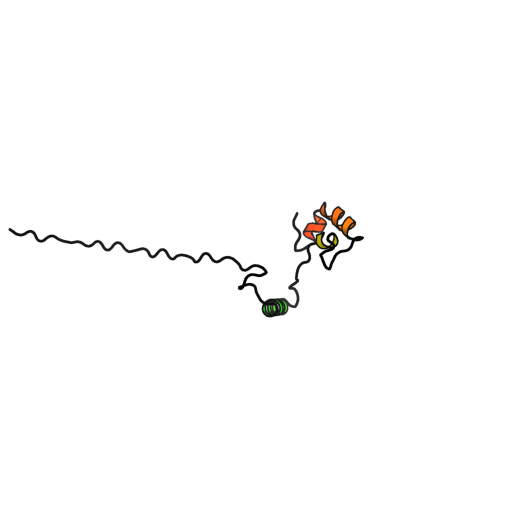8.50 92 LEU A C 1
ATOM 726 O O . LEU A 1 92 ? 4.126 -2.073 13.802 1.00 88.50 92 LEU A O 1
ATOM 730 N N . ILE A 1 93 ? 5.487 -3.739 14.549 1.00 78.44 93 ILE A N 1
ATOM 731 C CA . ILE A 1 93 ? 5.444 -3.422 15.983 1.00 78.44 93 ILE A CA 1
ATOM 732 C C . ILE A 1 93 ? 6.512 -2.392 16.356 1.00 78.44 93 ILE A C 1
ATOM 734 O O . ILE A 1 93 ? 7.612 -2.450 15.758 1.00 78.44 93 ILE A O 1
#

Sequence (93 aa):
MTRLYNFIVFLLPTVLAGSVPKTCKAYPGSSDWPSHKAWSRLNDTLDGRLFAPVPPGAVCHKGWPSYDKDTCPRVAEAWKHYDLHTQNPVSLI

Secondary structure (DSSP, 8-state):
----------------------PPPP-TTSTTSPPHHHHHHHHHHTTT-------GGGGG-TTSTT--TTTHHHHHHHTTSHHHHHHSTT---

Foldseek 3Di:
DDDDDDPPPPPDPPDPPPPPPPDDDDDPPDPPDDDPVRQVVVCVVVVNPDDDDDPLQLCCDPVHPNPDPVCNVVSVVCVVDPVSQVVGPPHDD

pLDDT: mean 87.98, std 14.97, range [41.84, 98.62]